Protein AF-A0A965PEK5-F1 (afdb_monomer_lite)

Structure (mmCIF, N/CA/C/O backbone):
data_AF-A0A965PEK5-F1
#
_entry.id   AF-A0A965PEK5-F1
#
loop_
_atom_site.group_PDB
_atom_site.id
_atom_site.type_symbol
_atom_site.label_atom_id
_atom_site.label_alt_id
_atom_site.label_comp_id
_atom_site.label_asym_id
_atom_site.label_entity_id
_atom_site.label_seq_id
_atom_site.pdbx_PDB_ins_code
_atom_site.Cartn_x
_atom_site.Cartn_y
_atom_site.Cartn_z
_atom_site.occupancy
_atom_site.B_iso_or_equiv
_atom_site.auth_seq_id
_atom_site.auth_comp_id
_atom_site.auth_asym_id
_atom_site.auth_atom_id
_atom_site.pdbx_PDB_model_num
ATOM 1 N N . MET A 1 1 ? 25.803 -2.518 16.175 1.00 40.28 1 MET A N 1
ATOM 2 C CA . MET A 1 1 ? 24.631 -1.625 16.162 1.00 40.28 1 MET A CA 1
ATOM 3 C C . MET A 1 1 ? 24.823 -0.682 14.991 1.00 40.28 1 MET A C 1
ATOM 5 O O . MET A 1 1 ? 25.636 0.219 15.104 1.00 40.28 1 MET A O 1
ATOM 9 N N . ALA A 1 2 ? 24.240 -0.994 13.832 1.00 44.31 2 ALA A N 1
ATOM 10 C CA . ALA A 1 2 ? 24.321 -0.109 12.673 1.00 44.31 2 ALA A CA 1
ATOM 11 C C . ALA A 1 2 ? 23.378 1.074 12.916 1.00 44.31 2 ALA A C 1
ATOM 13 O O . ALA A 1 2 ? 22.222 0.868 13.287 1.00 44.31 2 ALA A O 1
ATOM 14 N N . GLU A 1 3 ? 23.924 2.276 12.780 1.00 48.97 3 GLU A N 1
ATOM 15 C CA . GLU A 1 3 ? 23.246 3.562 12.908 1.00 48.97 3 GLU A CA 1
ATOM 16 C C . GLU A 1 3 ? 21.905 3.555 12.157 1.00 48.97 3 GLU A C 1
ATOM 18 O O . GLU A 1 3 ? 21.849 3.323 10.952 1.00 48.97 3 GLU A O 1
ATOM 23 N N . ILE A 1 4 ? 20.808 3.811 12.875 1.00 55.12 4 ILE A N 1
ATOM 24 C CA . ILE A 1 4 ? 19.428 3.825 12.349 1.00 55.12 4 ILE A CA 1
ATOM 25 C C . ILE A 1 4 ? 19.164 5.017 11.400 1.00 55.12 4 ILE A C 1
ATOM 27 O O . ILE A 1 4 ? 18.095 5.117 10.801 1.00 55.12 4 ILE A O 1
ATOM 31 N N . TYR A 1 5 ? 20.160 5.886 11.213 1.00 49.81 5 TYR A N 1
ATOM 32 C CA . TYR A 1 5 ? 20.136 7.040 10.321 1.00 49.81 5 TYR A CA 1
ATOM 33 C C . TYR A 1 5 ? 21.363 7.052 9.394 1.00 49.81 5 TYR A C 1
ATOM 35 O O . TYR A 1 5 ? 22.227 7.923 9.485 1.00 49.81 5 TYR A O 1
ATOM 43 N N . ASP A 1 6 ? 21.445 6.081 8.485 1.00 55.75 6 ASP A N 1
ATOM 44 C CA . ASP A 1 6 ? 22.392 6.124 7.364 1.00 55.75 6 ASP A CA 1
ATOM 45 C C . ASP A 1 6 ? 21.856 7.094 6.294 1.00 55.75 6 ASP A C 1
ATOM 47 O O . ASP A 1 6 ? 21.110 6.724 5.383 1.00 55.75 6 ASP A O 1
ATOM 51 N N . TYR A 1 7 ? 22.143 8.387 6.463 1.00 63.75 7 TYR A N 1
ATOM 52 C CA . TYR A 1 7 ? 21.826 9.398 5.456 1.00 63.75 7 TYR A CA 1
ATOM 53 C C . TYR A 1 7 ? 22.660 9.152 4.196 1.00 63.75 7 TYR A C 1
ATOM 55 O O . TYR A 1 7 ? 23.828 8.770 4.267 1.00 63.75 7 TYR A O 1
ATOM 63 N N . ALA A 1 8 ? 22.084 9.412 3.020 1.00 68.56 8 ALA A N 1
ATOM 64 C CA . ALA A 1 8 ? 22.844 9.344 1.779 1.00 68.56 8 ALA A CA 1
ATOM 65 C C . ALA A 1 8 ? 24.059 10.284 1.867 1.00 68.56 8 ALA A C 1
ATOM 67 O O . ALA A 1 8 ? 23.907 11.497 2.016 1.00 68.56 8 ALA A O 1
ATOM 68 N N . ILE A 1 9 ? 25.264 9.714 1.780 1.00 77.44 9 ILE A N 1
ATOM 69 C CA . ILE A 1 9 ? 26.514 10.480 1.753 1.00 77.44 9 ILE A CA 1
ATOM 70 C C . ILE A 1 9 ? 26.415 11.480 0.588 1.00 77.44 9 ILE A C 1
ATOM 72 O O . ILE A 1 9 ? 26.059 11.061 -0.518 1.00 77.44 9 ILE A O 1
ATOM 76 N N . PRO A 1 10 ? 26.696 12.781 0.779 1.00 79.06 10 PRO A N 1
ATOM 77 C CA . PRO A 1 10 ? 26.682 13.744 -0.316 1.00 79.06 10 PRO A CA 1
ATOM 78 C C . PRO A 1 10 ? 27.501 13.231 -1.503 1.00 79.06 10 PRO A C 1
ATOM 80 O O . PRO A 1 10 ? 28.612 12.732 -1.335 1.00 79.06 10 PRO A O 1
ATOM 83 N N . GLY A 1 11 ? 26.934 13.301 -2.708 1.00 81.12 11 GLY A N 1
ATOM 84 C CA . GLY A 1 11 ? 27.571 12.726 -3.893 1.00 81.12 11 GLY A CA 1
ATOM 85 C C . GLY A 1 11 ? 27.486 11.199 -3.987 1.00 81.12 11 GLY A C 1
ATOM 86 O O . GLY A 1 11 ? 28.245 10.611 -4.751 1.00 81.12 11 GLY A O 1
ATOM 87 N N . GLN A 1 12 ? 26.558 10.539 -3.278 1.00 82.50 12 GLN A N 1
ATOM 88 C CA . GLN A 1 12 ? 26.396 9.080 -3.354 1.00 82.50 12 GLN A CA 1
ATOM 89 C C . GLN A 1 12 ? 26.170 8.568 -4.783 1.00 82.50 12 GLN A C 1
ATOM 91 O O . GLN A 1 12 ? 26.639 7.490 -5.135 1.00 82.50 12 GLN A O 1
ATOM 96 N N . SER A 1 13 ? 25.501 9.372 -5.615 1.00 79.69 13 SER A N 1
ATOM 97 C CA . SER A 1 13 ? 25.288 9.080 -7.037 1.00 79.69 13 SER A CA 1
ATOM 98 C C . SER A 1 13 ? 26.593 8.984 -7.841 1.00 79.69 13 SER A C 1
ATOM 100 O O . SER A 1 13 ? 26.574 8.432 -8.936 1.00 79.69 13 SER A O 1
ATOM 102 N N . LEU A 1 14 ? 27.703 9.537 -7.337 1.00 82.56 14 LEU A N 1
ATOM 103 C CA . LEU A 1 14 ? 29.018 9.522 -7.985 1.00 82.56 14 LEU A CA 1
ATOM 104 C C . LEU A 1 14 ? 29.9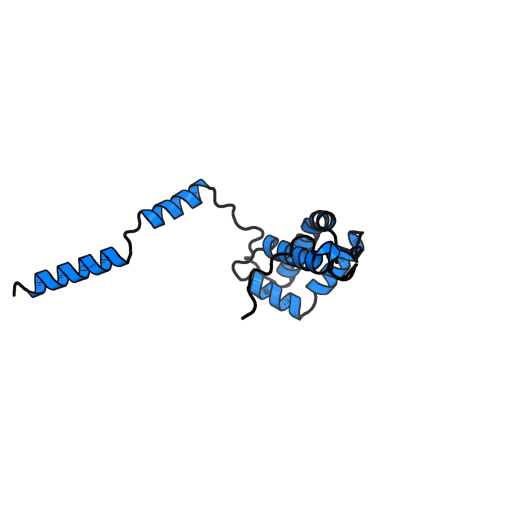53 8.444 -7.421 1.00 82.56 14 LEU A C 1
ATOM 106 O O . LEU A 1 14 ? 30.981 8.156 -8.028 1.00 82.56 14 LEU A O 1
ATOM 110 N N . THR A 1 15 ? 29.634 7.871 -6.259 1.00 81.81 15 THR A N 1
ATOM 111 C CA . THR A 1 15 ? 30.500 6.907 -5.560 1.00 81.81 15 THR A CA 1
ATOM 112 C C . THR A 1 15 ? 29.944 5.488 -5.561 1.00 81.81 15 THR A C 1
ATOM 114 O O . THR A 1 15 ? 30.712 4.531 -5.455 1.00 81.81 15 THR A O 1
ATOM 117 N N . LYS A 1 16 ? 28.624 5.325 -5.699 1.00 79.75 16 LYS A N 1
ATOM 118 C CA . LYS A 1 16 ? 27.996 4.013 -5.864 1.00 79.75 16 LYS A CA 1
ATOM 119 C C . LYS A 1 16 ? 28.057 3.535 -7.308 1.00 79.75 16 LYS A C 1
ATOM 121 O O . LYS A 1 16 ? 28.100 4.320 -8.250 1.00 79.75 16 LYS A O 1
ATOM 126 N N . THR A 1 17 ? 28.020 2.213 -7.476 1.00 83.62 17 THR A N 1
ATOM 127 C CA . THR A 1 17 ? 27.886 1.597 -8.797 1.00 83.62 17 THR A CA 1
ATOM 128 C C . THR A 1 17 ? 26.609 2.111 -9.475 1.00 83.62 17 THR A C 1
ATOM 130 O O . THR A 1 17 ? 25.545 2.053 -8.845 1.00 83.62 17 THR A O 1
ATOM 133 N N . PRO A 1 18 ? 26.683 2.582 -10.734 1.00 78.31 18 PRO A N 1
ATOM 134 C CA . PRO A 1 18 ? 25.508 3.025 -11.473 1.00 78.31 18 PRO A CA 1
ATOM 135 C C . PRO A 1 18 ? 24.429 1.939 -11.537 1.00 78.31 18 PRO A C 1
ATOM 137 O O . PRO A 1 18 ? 24.718 0.780 -11.839 1.00 78.31 18 PRO A O 1
ATOM 140 N N . GLY A 1 19 ? 23.181 2.308 -11.255 1.00 77.75 19 GLY A N 1
ATOM 141 C CA . GLY A 1 19 ? 22.037 1.399 -11.256 1.00 77.75 19 GLY A CA 1
ATOM 142 C C . GLY A 1 19 ? 21.945 0.514 -10.012 1.00 77.75 19 GLY A C 1
ATOM 143 O O . GLY A 1 19 ? 21.299 -0.539 -10.070 1.00 77.75 19 GLY A O 1
ATOM 144 N N . SER A 1 20 ? 22.607 0.878 -8.911 1.00 81.38 20 SER A N 1
ATOM 145 C CA . SER A 1 20 ? 22.581 0.107 -7.659 1.00 81.38 20 SER A CA 1
ATOM 146 C C . SER A 1 20 ? 21.336 0.389 -6.824 1.00 81.38 20 SER A C 1
ATOM 148 O O . SER A 1 20 ? 20.836 -0.516 -6.152 1.00 81.38 20 SER A O 1
ATOM 150 N N . ALA A 1 21 ? 20.805 1.610 -6.883 1.00 82.31 21 ALA A N 1
ATOM 151 C CA . ALA A 1 21 ? 19.587 1.952 -6.172 1.00 82.31 21 ALA A CA 1
ATOM 152 C C . ALA A 1 21 ? 18.337 1.555 -6.980 1.00 82.31 21 ALA A C 1
ATOM 154 O O . ALA A 1 21 ? 18.334 1.670 -8.208 1.00 82.31 21 ALA A O 1
ATOM 155 N N . PRO A 1 22 ? 17.240 1.128 -6.322 1.00 80.69 22 PRO A N 1
ATOM 156 C CA . PRO A 1 22 ? 16.001 0.784 -7.016 1.00 80.69 22 PRO A CA 1
ATOM 157 C C . PRO A 1 22 ? 15.482 1.922 -7.903 1.00 80.69 22 PRO A C 1
ATOM 159 O O . PRO A 1 22 ? 15.105 1.670 -9.039 1.00 80.69 22 PRO A O 1
ATOM 162 N N . PHE A 1 23 ? 15.546 3.167 -7.423 1.00 79.44 23 PHE A N 1
ATOM 163 C CA . PHE A 1 23 ? 15.074 4.365 -8.128 1.00 79.44 23 PHE A CA 1
ATOM 164 C C . PHE A 1 23 ? 15.967 4.821 -9.297 1.00 79.44 23 PHE A C 1
ATOM 166 O O . PHE A 1 23 ? 15.587 5.728 -10.028 1.00 79.44 23 PHE A O 1
ATOM 173 N N . GLU A 1 24 ? 17.145 4.220 -9.493 1.00 84.12 24 GLU A N 1
ATOM 174 C CA . GLU A 1 24 ? 18.005 4.497 -10.657 1.00 84.12 24 GLU A CA 1
ATOM 175 C C . GLU A 1 24 ? 17.592 3.681 -11.892 1.00 84.12 24 GLU A C 1
ATOM 177 O O . GLU A 1 24 ? 18.109 3.896 -12.988 1.00 84.12 24 GLU A O 1
ATOM 182 N N . ARG A 1 25 ? 16.677 2.718 -11.727 1.00 87.44 25 ARG A N 1
ATOM 183 C CA . ARG A 1 25 ? 16.180 1.848 -12.799 1.00 87.44 25 ARG A CA 1
ATOM 184 C C . ARG A 1 25 ? 14.768 2.263 -13.210 1.00 87.44 25 ARG A C 1
ATOM 186 O O . ARG A 1 25 ? 14.023 2.775 -12.375 1.00 87.44 25 ARG A O 1
ATOM 193 N N . PRO A 1 26 ? 14.348 1.989 -14.457 1.00 89.12 26 PRO A N 1
ATOM 194 C CA . PRO A 1 26 ? 12.956 2.187 -14.838 1.00 89.12 26 PRO A CA 1
ATOM 195 C C . PRO A 1 26 ? 12.028 1.320 -13.964 1.00 89.12 26 PRO A C 1
ATOM 197 O O . PRO A 1 26 ? 12.394 0.180 -13.647 1.00 89.12 26 PRO A O 1
ATOM 200 N N . PRO A 1 27 ? 10.847 1.831 -13.571 1.00 91.88 27 PRO A N 1
ATOM 201 C CA . PRO A 1 27 ? 9.863 1.059 -12.824 1.00 91.88 27 PRO A CA 1
ATOM 202 C C . PRO A 1 27 ? 9.417 -0.193 -13.580 1.00 91.88 27 PRO A C 1
ATOM 204 O O . PRO A 1 27 ? 9.364 -0.208 -14.809 1.00 91.88 27 PRO A O 1
ATOM 207 N N . GLN A 1 28 ? 9.045 -1.237 -12.840 1.00 92.44 28 GLN A N 1
ATOM 208 C CA . GLN A 1 28 ? 8.556 -2.481 -13.442 1.00 92.44 28 GLN A CA 1
ATOM 209 C C . GLN A 1 28 ? 7.223 -2.304 -14.192 1.00 92.44 28 GLN A C 1
ATOM 211 O O . GLN A 1 28 ? 7.004 -2.956 -15.211 1.00 92.44 28 GLN A O 1
ATOM 216 N N . PHE A 1 29 ? 6.337 -1.451 -13.682 1.00 94.44 29 PHE A N 1
ATOM 217 C CA . PHE A 1 29 ? 5.033 -1.153 -14.257 1.00 94.44 29 PHE A CA 1
ATOM 218 C C . PHE A 1 29 ? 4.923 0.342 -14.549 1.00 94.44 29 PHE A C 1
ATOM 220 O O . PHE A 1 29 ? 5.142 1.178 -13.670 1.00 94.44 29 PHE A O 1
ATOM 227 N N . THR A 1 30 ? 4.551 0.664 -15.785 1.00 93.06 30 THR A N 1
ATOM 228 C CA . THR A 1 30 ? 4.241 2.029 -16.239 1.00 93.06 30 THR A CA 1
ATOM 229 C C . THR A 1 30 ? 2.743 2.244 -16.438 1.00 93.06 30 THR A C 1
ATOM 231 O O . THR A 1 30 ? 2.280 3.377 -16.416 1.00 93.06 30 THR A O 1
ATOM 234 N N . GLU A 1 31 ? 1.987 1.153 -16.582 1.00 94.31 31 GLU A N 1
ATOM 235 C CA . GLU A 1 31 ? 0.551 1.153 -16.846 1.00 94.31 31 GLU A CA 1
ATOM 236 C C . GLU A 1 31 ? -0.249 0.712 -15.618 1.00 94.31 31 GLU A C 1
ATOM 238 O O . GLU A 1 31 ? 0.175 -0.153 -14.845 1.00 94.31 31 GLU A O 1
ATOM 243 N N . MET A 1 32 ? -1.453 1.267 -15.472 1.00 93.44 32 MET A N 1
ATOM 244 C CA . MET A 1 32 ? -2.316 1.017 -14.316 1.00 93.44 32 MET A CA 1
ATOM 245 C C . MET A 1 32 ? -2.831 -0.429 -14.259 1.00 93.44 32 MET A C 1
ATOM 247 O O . MET A 1 32 ? -2.776 -1.046 -13.201 1.00 93.44 32 MET A O 1
ATOM 251 N N . GLY A 1 33 ? -3.307 -0.981 -15.381 1.00 95.62 33 GLY A N 1
ATOM 252 C CA . GLY A 1 33 ? -3.908 -2.323 -15.432 1.00 95.62 33 GLY A CA 1
ATOM 253 C C . GLY A 1 33 ? -2.985 -3.424 -14.889 1.00 95.62 33 GLY A C 1
ATOM 254 O O . GLY A 1 33 ? -3.313 -4.027 -13.869 1.00 95.62 33 GLY A O 1
ATOM 255 N N . PRO A 1 34 ? -1.785 -3.617 -15.472 1.00 95.69 34 PRO A N 1
ATOM 256 C CA . PRO A 1 34 ? -0.839 -4.633 -15.006 1.00 95.69 34 PRO A CA 1
ATOM 257 C C . PRO A 1 34 ? -0.413 -4.457 -13.542 1.00 95.69 34 PRO A C 1
ATOM 259 O O . PRO A 1 34 ? -0.206 -5.439 -12.829 1.00 95.69 34 PRO A O 1
ATOM 262 N N . ALA A 1 35 ? -0.290 -3.210 -13.074 1.00 95.69 35 ALA A N 1
ATOM 263 C CA . ALA A 1 35 ? 0.040 -2.926 -11.682 1.00 95.69 35 ALA A CA 1
ATOM 264 C C . ALA A 1 35 ? -1.102 -3.325 -10.731 1.00 95.69 35 ALA A C 1
ATOM 266 O O . ALA A 1 35 ? -0.848 -3.913 -9.679 1.00 95.69 35 ALA A O 1
ATOM 267 N N . LEU A 1 36 ? -2.356 -3.046 -11.102 1.00 96.38 36 LEU A N 1
ATOM 268 C CA . LEU A 1 36 ? -3.532 -3.437 -10.321 1.00 96.38 36 LEU A CA 1
ATOM 269 C C . LEU A 1 36 ? -3.688 -4.950 -10.236 1.00 96.38 36 LEU A C 1
ATOM 271 O O . LEU A 1 36 ? -3.964 -5.457 -9.149 1.00 96.38 36 LEU A O 1
ATOM 275 N N . ASP A 1 37 ? -3.481 -5.658 -11.344 1.00 96.06 37 ASP A N 1
ATOM 276 C CA . ASP A 1 37 ? -3.551 -7.120 -11.382 1.00 96.06 37 ASP A CA 1
ATOM 277 C C . ASP A 1 37 ? -2.487 -7.729 -10.461 1.00 96.06 37 ASP A C 1
ATOM 279 O O . ASP A 1 37 ? -2.789 -8.547 -9.591 1.00 96.06 37 ASP A O 1
ATOM 283 N N . PHE A 1 38 ? -1.250 -7.234 -10.551 1.00 95.81 38 PHE A N 1
ATOM 284 C CA . PHE A 1 38 ? -0.144 -7.652 -9.690 1.00 95.81 38 PHE A CA 1
ATOM 285 C C . PHE A 1 38 ? -0.419 -7.436 -8.192 1.00 95.81 38 PHE A C 1
ATOM 287 O O . PHE A 1 38 ? -0.004 -8.251 -7.354 1.00 95.81 38 PHE A O 1
ATOM 294 N N . ILE A 1 39 ? -1.065 -6.320 -7.839 1.00 95.50 39 ILE A N 1
ATOM 295 C CA . ILE A 1 39 ? -1.459 -6.018 -6.459 1.00 95.50 39 ILE A CA 1
ATOM 296 C C . ILE A 1 39 ? -2.578 -6.965 -6.030 1.00 95.50 39 ILE A C 1
ATOM 298 O O . ILE A 1 39 ? -2.471 -7.597 -4.976 1.00 95.50 39 ILE A O 1
ATOM 302 N N . PHE A 1 40 ? -3.613 -7.120 -6.852 1.00 95.06 40 PHE A N 1
ATOM 303 C CA . PHE A 1 40 ? -4.766 -7.953 -6.537 1.00 95.06 40 PHE A CA 1
ATOM 304 C C . PHE A 1 40 ? -4.374 -9.415 -6.311 1.00 95.06 40 PHE A C 1
ATOM 306 O O . PHE A 1 40 ? -4.737 -9.994 -5.287 1.00 95.06 40 PHE A O 1
ATOM 313 N N . GLU A 1 41 ? -3.538 -9.978 -7.186 1.00 95.88 41 GLU A N 1
ATOM 314 C CA . GLU A 1 41 ? -2.982 -11.328 -7.043 1.00 95.88 41 GLU A CA 1
ATOM 315 C C . GLU A 1 41 ? -2.239 -11.538 -5.719 1.00 95.88 41 GLU A C 1
ATOM 317 O O . GLU A 1 41 ? -2.193 -12.653 -5.198 1.00 95.88 41 GLU A O 1
ATOM 322 N N . ARG A 1 42 ? -1.627 -10.487 -5.159 1.00 93.88 42 ARG A N 1
ATOM 323 C CA . ARG A 1 42 ? -0.977 -10.538 -3.842 1.00 93.88 42 ARG A CA 1
ATOM 324 C C . ARG A 1 42 ? -1.968 -10.404 -2.702 1.00 93.88 42 ARG A C 1
ATOM 326 O O . ARG A 1 42 ? -1.785 -11.085 -1.695 1.00 93.88 42 ARG A O 1
ATOM 333 N N . LEU A 1 43 ? -2.983 -9.557 -2.843 1.00 93.88 43 LEU A N 1
ATOM 334 C CA . LEU A 1 43 ? -4.003 -9.340 -1.816 1.00 93.88 43 LEU A CA 1
ATOM 335 C C . LEU A 1 43 ? -4.834 -10.602 -1.557 1.00 93.88 43 LEU A C 1
ATOM 337 O O . LEU A 1 43 ? -5.149 -10.888 -0.407 1.00 93.88 43 LEU A O 1
ATOM 341 N N . ILE A 1 44 ? -5.129 -11.388 -2.596 1.00 94.50 44 ILE A N 1
ATOM 342 C CA . ILE A 1 44 ? -5.946 -12.608 -2.482 1.00 94.50 44 ILE A CA 1
ATOM 343 C C . ILE A 1 44 ? -5.168 -13.852 -2.030 1.00 94.50 44 ILE A C 1
ATOM 345 O O . ILE A 1 44 ? -5.753 -14.928 -1.900 1.00 94.50 44 ILE A O 1
ATOM 349 N N . ARG A 1 45 ? -3.854 -13.745 -1.790 1.00 95.56 45 ARG A N 1
ATOM 350 C CA . ARG A 1 45 ? -3.071 -14.870 -1.256 1.00 95.56 45 ARG A CA 1
ATOM 351 C C . ARG A 1 45 ? -3.559 -15.219 0.151 1.00 95.56 45 ARG A C 1
ATOM 353 O O . ARG A 1 45 ? -3.830 -14.300 0.921 1.00 95.56 45 ARG A O 1
ATOM 360 N N . PRO A 1 46 ? -3.591 -16.507 0.537 1.00 93.56 46 PRO A N 1
ATOM 361 C CA . PRO A 1 46 ? -4.114 -16.928 1.840 1.00 93.56 46 PRO A CA 1
ATOM 362 C C . PRO A 1 46 ? -3.417 -16.224 3.014 1.00 93.56 46 PRO A C 1
ATOM 364 O O . PRO A 1 46 ? -4.074 -15.778 3.950 1.00 93.56 46 PRO A O 1
ATOM 367 N N . GLU A 1 47 ? -2.097 -16.031 2.928 1.00 94.19 47 GLU A N 1
ATOM 368 C CA . GLU A 1 47 ? -1.329 -15.291 3.937 1.00 94.19 47 GLU A CA 1
ATOM 369 C C . GLU A 1 47 ? -1.726 -13.813 4.032 1.00 94.19 47 GLU A C 1
ATOM 371 O O . GLU A 1 47 ? -1.761 -13.244 5.122 1.00 94.19 47 GLU A O 1
ATOM 376 N N . SER A 1 48 ? -1.998 -13.177 2.893 1.00 92.62 48 SER A N 1
ATOM 377 C CA . SER A 1 48 ? -2.404 -11.773 2.830 1.00 92.62 48 SER A CA 1
ATOM 378 C C . SER A 1 48 ? -3.816 -11.590 3.369 1.00 92.62 48 SER A C 1
ATOM 380 O O . SER A 1 48 ? -4.042 -10.670 4.147 1.00 92.62 48 SER A O 1
ATOM 382 N N . LEU A 1 49 ? -4.740 -12.490 3.023 1.00 93.75 49 LEU A N 1
ATOM 383 C CA . LEU A 1 49 ? -6.117 -12.474 3.516 1.00 93.75 49 LEU A CA 1
ATOM 384 C C . LEU A 1 49 ? -6.167 -12.545 5.046 1.00 93.75 49 LEU A C 1
ATOM 386 O O . LEU A 1 49 ? -6.807 -11.702 5.670 1.00 93.75 49 LEU A O 1
ATOM 390 N N . ALA A 1 50 ? -5.426 -13.481 5.649 1.00 92.19 50 ALA A N 1
ATOM 391 C CA . ALA A 1 50 ? -5.343 -13.608 7.104 1.00 92.19 50 ALA A CA 1
ATOM 392 C C . ALA A 1 50 ? -4.772 -12.339 7.767 1.00 92.19 50 ALA A C 1
ATOM 394 O O . ALA A 1 50 ? -5.279 -11.880 8.790 1.00 92.19 50 ALA A O 1
ATOM 395 N N . LYS A 1 51 ? -3.741 -11.725 7.168 1.00 91.56 51 LYS A N 1
ATOM 396 C CA . LYS A 1 51 ? -3.162 -10.465 7.667 1.00 91.56 51 LYS A CA 1
ATOM 397 C C . LYS A 1 51 ? -4.155 -9.309 7.570 1.00 91.56 51 LYS A C 1
ATOM 399 O O . LYS A 1 51 ? -4.303 -8.563 8.532 1.00 91.56 51 LYS A O 1
ATOM 404 N N . ILE A 1 52 ? -4.836 -9.164 6.434 1.00 91.50 52 ILE A N 1
ATOM 405 C CA . ILE A 1 52 ? -5.836 -8.113 6.210 1.00 91.50 52 ILE A CA 1
ATOM 406 C C . ILE A 1 52 ? -6.980 -8.251 7.218 1.00 91.50 52 ILE A C 1
ATOM 408 O O . ILE A 1 52 ? -7.381 -7.252 7.807 1.00 91.50 52 ILE A O 1
ATOM 412 N N . GLU A 1 53 ? -7.455 -9.473 7.476 1.00 90.38 53 GLU A N 1
ATOM 413 C CA . GLU A 1 53 ? -8.499 -9.732 8.471 1.00 90.38 53 GLU A CA 1
ATOM 414 C C . GLU A 1 53 ? -8.095 -9.246 9.870 1.00 90.38 53 GLU A C 1
ATOM 416 O O . GLU A 1 53 ? -8.848 -8.522 10.521 1.00 90.38 53 GLU A O 1
ATOM 421 N N . VAL A 1 54 ? -6.897 -9.619 10.331 1.00 90.88 54 VAL A N 1
ATOM 422 C CA . VAL A 1 54 ? -6.401 -9.240 11.662 1.00 90.88 54 VAL A CA 1
ATOM 423 C C . VAL A 1 54 ? -6.180 -7.730 11.761 1.00 90.88 54 VAL A C 1
ATOM 425 O O . VAL A 1 54 ? -6.561 -7.120 12.758 1.00 90.88 54 VAL A O 1
ATOM 428 N N . LEU A 1 55 ? -5.598 -7.113 10.730 1.00 90.88 55 LEU A N 1
ATOM 429 C CA . LEU A 1 55 ? -5.299 -5.680 10.730 1.00 90.88 55 LEU A CA 1
ATOM 430 C C . LEU A 1 55 ? -6.572 -4.828 10.710 1.00 90.88 55 LEU A C 1
ATOM 432 O O . LEU A 1 55 ? -6.647 -3.854 11.457 1.00 90.88 55 LEU A O 1
ATOM 436 N N . LEU A 1 56 ? -7.580 -5.217 9.922 1.00 89.38 56 LEU A N 1
ATOM 437 C CA . LEU A 1 56 ? -8.854 -4.495 9.827 1.00 89.38 56 LEU A CA 1
ATOM 438 C C . LEU A 1 56 ? -9.770 -4.687 11.041 1.00 89.38 56 LEU A C 1
ATOM 440 O O . LEU A 1 56 ? -10.639 -3.851 11.269 1.00 89.38 56 LEU A O 1
ATOM 444 N N . LYS A 1 57 ? -9.586 -5.757 11.826 1.00 86.19 57 LYS A N 1
ATOM 445 C CA . LYS A 1 57 ? -10.198 -5.883 13.163 1.00 86.19 57 LYS A CA 1
ATOM 446 C C . LYS A 1 57 ? -9.529 -4.970 14.198 1.00 86.19 57 LYS A C 1
ATOM 448 O O . LYS A 1 57 ? -10.106 -4.717 15.252 1.00 86.19 57 LYS A O 1
ATOM 453 N N . GLY A 1 58 ? -8.302 -4.531 13.928 1.00 86.88 58 GLY A N 1
ATOM 454 C CA . GLY A 1 58 ? -7.546 -3.613 14.769 1.00 86.88 58 GLY A CA 1
ATOM 455 C C . GLY A 1 58 ? -7.837 -2.136 14.467 1.00 86.88 58 GLY A C 1
ATOM 456 O O . GLY A 1 58 ? -8.819 -1.797 13.812 1.00 86.88 58 GLY A O 1
ATOM 457 N N . PRO A 1 59 ? -6.962 -1.221 14.922 1.00 84.56 59 PRO A N 1
ATOM 458 C CA . PRO A 1 59 ? -7.117 0.217 14.694 1.00 84.56 59 PRO A CA 1
ATOM 459 C C . PRO A 1 59 ? -6.682 0.669 13.289 1.00 84.56 59 PRO A C 1
ATOM 461 O O . PRO A 1 59 ? -6.692 1.869 13.013 1.00 84.56 59 PRO A O 1
ATOM 464 N N . VAL A 1 60 ? -6.250 -0.255 12.423 1.00 89.94 60 VAL A N 1
ATOM 465 C CA . VAL A 1 60 ? -5.704 0.070 11.102 1.00 89.94 60 VAL A CA 1
ATOM 466 C C . VAL A 1 60 ? -6.840 0.257 10.107 1.00 89.94 60 VAL A C 1
ATOM 468 O O . VAL A 1 60 ? -7.719 -0.590 9.968 1.00 89.94 60 VAL A O 1
ATOM 471 N N . THR A 1 61 ? -6.803 1.370 9.385 1.00 93.44 61 THR A N 1
ATOM 472 C CA . THR A 1 61 ? -7.833 1.712 8.402 1.00 93.44 61 THR A CA 1
ATOM 473 C C . THR A 1 61 ? -7.511 1.187 7.001 1.00 93.44 61 THR A C 1
ATOM 475 O O . THR A 1 61 ? -6.351 0.939 6.657 1.00 93.44 61 THR A O 1
ATOM 478 N N . VAL A 1 62 ? -8.533 1.056 6.147 1.00 93.56 62 VAL A N 1
ATOM 479 C CA . VAL A 1 62 ? -8.370 0.636 4.736 1.00 93.56 62 VAL A CA 1
ATOM 480 C C . VAL A 1 62 ? -7.412 1.567 3.991 1.00 93.56 62 VAL A C 1
ATOM 482 O O . VAL A 1 62 ? -6.535 1.114 3.250 1.00 93.56 62 VAL A O 1
ATOM 485 N N . VAL A 1 63 ? -7.534 2.874 4.224 1.00 94.19 63 VAL A N 1
ATOM 486 C CA . VAL A 1 63 ? -6.651 3.891 3.644 1.00 94.19 63 VAL A CA 1
ATOM 487 C C . VAL A 1 63 ? -5.196 3.685 4.068 1.00 94.19 63 VAL A C 1
ATOM 489 O O . VAL A 1 63 ? -4.299 3.808 3.237 1.00 94.19 63 VAL A O 1
ATOM 492 N N . GLU A 1 64 ? -4.935 3.356 5.332 1.00 94.31 64 GLU A N 1
ATOM 493 C CA . GLU A 1 64 ? -3.569 3.119 5.813 1.00 94.31 64 GLU A CA 1
ATOM 494 C C . GLU A 1 64 ? -2.958 1.865 5.199 1.00 94.31 64 GLU A C 1
ATOM 496 O O . GLU A 1 64 ? -1.835 1.931 4.704 1.00 94.31 64 GLU A O 1
ATOM 501 N N . LEU A 1 65 ? -3.712 0.763 5.129 1.00 94.31 65 LEU A N 1
ATOM 502 C CA . LEU A 1 65 ? -3.259 -0.448 4.438 1.00 94.31 65 LEU A CA 1
ATOM 503 C C . LEU A 1 65 ? -2.935 -0.169 2.971 1.00 94.31 65 LEU A C 1
ATOM 505 O O . LEU A 1 65 ? -1.890 -0.589 2.475 1.00 94.31 65 LEU A O 1
ATOM 509 N N . THR A 1 66 ? -3.798 0.589 2.294 1.00 95.94 66 THR A N 1
ATOM 510 C CA . THR A 1 66 ? -3.595 0.990 0.897 1.00 95.94 66 THR A CA 1
ATOM 511 C C . THR A 1 66 ? -2.291 1.770 0.738 1.00 95.94 66 THR A C 1
ATOM 513 O O . THR A 1 66 ? -1.465 1.431 -0.110 1.00 95.94 66 THR A O 1
ATOM 516 N N . LYS A 1 67 ? -2.057 2.776 1.594 1.00 95.06 67 LYS A N 1
ATOM 517 C CA . LYS A 1 67 ? -0.812 3.560 1.595 1.00 95.06 67 LYS A CA 1
ATOM 518 C C . LYS A 1 67 ? 0.407 2.676 1.832 1.00 95.06 67 LYS A C 1
ATOM 520 O O . LYS A 1 67 ? 1.394 2.823 1.120 1.00 95.06 67 LYS A O 1
ATOM 525 N N . SER A 1 68 ? 0.342 1.743 2.781 1.00 94.75 68 SER A N 1
ATOM 526 C CA . SER A 1 68 ? 1.447 0.822 3.065 1.00 94.75 68 SER A CA 1
ATOM 527 C C . SER A 1 68 ? 1.779 -0.071 1.869 1.00 94.75 68 SER A C 1
ATOM 529 O O . SER A 1 68 ? 2.950 -0.211 1.522 1.00 94.75 68 SER A O 1
ATOM 531 N N . VAL A 1 69 ? 0.771 -0.640 1.200 1.00 94.94 69 VAL A N 1
ATOM 532 C CA . VAL A 1 69 ? 0.969 -1.470 -0.001 1.00 94.94 69 VAL A CA 1
ATOM 533 C C . VAL A 1 69 ? 1.610 -0.657 -1.127 1.00 94.94 69 VAL A C 1
ATOM 535 O O . VAL A 1 69 ? 2.589 -1.100 -1.732 1.00 94.94 69 VAL A O 1
ATOM 538 N N . LEU A 1 70 ? 1.101 0.550 -1.380 1.00 95.44 70 LEU A N 1
ATOM 539 C CA . LEU A 1 70 ? 1.612 1.427 -2.434 1.00 95.44 70 LEU A CA 1
ATOM 540 C C . LEU A 1 70 ? 3.034 1.908 -2.156 1.00 95.44 70 LEU A C 1
ATOM 542 O O . LEU A 1 70 ? 3.872 1.913 -3.059 1.00 95.44 70 LEU A O 1
ATOM 546 N N . TRP A 1 71 ? 3.320 2.240 -0.899 1.00 94.81 71 TRP A N 1
ATOM 547 C CA . TRP A 1 71 ? 4.647 2.638 -0.450 1.00 94.81 71 TRP A CA 1
ATOM 548 C C . TRP A 1 71 ? 5.678 1.529 -0.653 1.00 94.81 71 TRP A C 1
ATOM 550 O O . TRP A 1 71 ? 6.753 1.776 -1.198 1.00 94.81 71 TRP A O 1
ATOM 560 N N . LEU A 1 72 ? 5.341 0.289 -0.289 1.00 94.06 72 LEU A N 1
ATOM 561 C CA . LEU A 1 72 ? 6.233 -0.855 -0.484 1.00 94.06 72 LEU A CA 1
ATOM 562 C C . LEU A 1 72 ? 6.584 -1.074 -1.960 1.00 94.06 72 LEU A C 1
ATOM 564 O O . LEU A 1 72 ? 7.722 -1.423 -2.271 1.00 94.06 72 LEU A O 1
ATOM 568 N N . GLY A 1 73 ? 5.646 -0.845 -2.881 1.00 93.25 73 GLY A N 1
ATOM 569 C CA . GLY A 1 73 ? 5.948 -0.959 -4.306 1.00 93.25 73 GLY A CA 1
ATOM 570 C C . GLY A 1 73 ? 6.829 0.167 -4.839 1.00 93.25 73 GLY A C 1
ATOM 571 O O . GLY A 1 73 ? 7.684 -0.115 -5.673 1.00 93.25 73 GLY A O 1
ATOM 572 N N . ILE A 1 74 ? 6.715 1.393 -4.318 1.00 92.94 74 ILE A N 1
ATOM 573 C CA . ILE A 1 74 ? 7.646 2.488 -4.653 1.00 92.94 74 ILE A CA 1
ATOM 574 C C . ILE A 1 74 ? 9.065 2.120 -4.200 1.00 92.94 74 ILE A C 1
ATOM 576 O O . ILE A 1 74 ? 10.007 2.199 -4.984 1.00 92.94 74 ILE A O 1
ATOM 580 N N . GLN A 1 75 ? 9.213 1.628 -2.965 1.00 91.31 75 GLN A N 1
ATOM 581 C CA . GLN A 1 75 ? 10.510 1.204 -2.415 1.00 91.31 75 GLN A CA 1
ATOM 582 C C . GLN A 1 75 ? 11.171 0.091 -3.241 1.00 91.31 75 GLN A C 1
ATOM 584 O O . GLN A 1 75 ? 12.389 0.048 -3.396 1.00 91.31 75 GLN A O 1
ATOM 589 N N . GLN A 1 76 ? 10.364 -0.807 -3.806 1.00 91.25 76 GLN A N 1
ATOM 590 C CA . GLN A 1 76 ? 10.826 -1.904 -4.659 1.00 91.25 76 GLN A CA 1
ATOM 591 C C . GLN A 1 76 ? 10.921 -1.531 -6.148 1.00 91.25 76 GLN A C 1
ATOM 593 O O . GLN A 1 76 ? 11.143 -2.419 -6.977 1.00 91.25 76 GLN A O 1
ATOM 598 N N . ASN A 1 77 ? 10.722 -0.257 -6.495 1.00 92.75 77 ASN A N 1
ATOM 599 C CA . ASN A 1 77 ? 10.676 0.248 -7.866 1.00 92.75 77 ASN A CA 1
ATOM 600 C C . ASN A 1 77 ? 9.681 -0.504 -8.777 1.00 92.75 77 ASN A C 1
ATOM 602 O O . ASN A 1 77 ? 9.952 -0.810 -9.939 1.00 92.75 77 ASN A O 1
ATOM 606 N N . LYS A 1 78 ? 8.514 -0.865 -8.231 1.00 93.81 78 LYS A N 1
ATOM 607 C CA . LYS A 1 78 ? 7.421 -1.489 -8.989 1.00 93.81 78 LYS A CA 1
ATOM 608 C C . LYS A 1 78 ? 6.673 -0.474 -9.835 1.00 93.81 78 LYS A C 1
ATOM 610 O O . LYS A 1 78 ? 6.356 -0.777 -10.975 1.00 93.81 78 LYS A O 1
ATOM 615 N N . TRP A 1 79 ? 6.429 0.711 -9.294 1.00 95.12 79 TRP A N 1
ATOM 616 C CA . TRP A 1 79 ? 5.738 1.817 -9.950 1.00 95.12 79 TRP A CA 1
ATOM 617 C C . TRP A 1 79 ? 6.316 3.149 -9.472 1.00 95.12 79 TRP A C 1
ATOM 619 O O . TRP A 1 79 ? 6.971 3.212 -8.429 1.00 95.12 79 TRP A O 1
ATOM 629 N N . SER A 1 80 ? 6.050 4.216 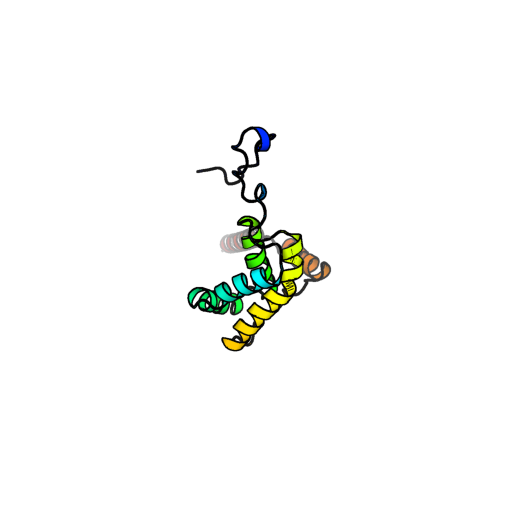-10.226 1.00 93.94 80 SER A N 1
ATOM 630 C CA . SER A 1 80 ? 6.368 5.584 -9.817 1.00 93.94 80 SER A CA 1
ATOM 631 C C . SER A 1 80 ? 5.386 6.104 -8.762 1.00 93.94 80 SER A C 1
ATOM 633 O O . SER A 1 80 ? 4.296 5.558 -8.560 1.00 93.94 80 SER A O 1
ATOM 635 N N . VAL A 1 81 ? 5.764 7.197 -8.094 1.00 93.06 81 VAL A N 1
ATOM 636 C CA . VAL A 1 81 ? 4.891 7.888 -7.135 1.00 93.06 81 VAL A CA 1
ATOM 637 C C . VAL A 1 81 ? 3.612 8.377 -7.824 1.00 93.06 81 VAL A C 1
ATOM 639 O O . VAL A 1 81 ? 2.522 8.188 -7.291 1.00 93.06 81 VAL A O 1
ATOM 642 N N . ASP A 1 82 ? 3.713 8.908 -9.040 1.00 93.62 82 ASP A N 1
ATOM 643 C CA . ASP A 1 82 ? 2.553 9.397 -9.793 1.00 93.62 82 ASP A CA 1
ATOM 644 C C . ASP A 1 82 ? 1.568 8.274 -10.122 1.00 93.62 82 ASP A C 1
ATOM 646 O O . ASP A 1 82 ? 0.363 8.407 -9.903 1.00 93.62 82 ASP A O 1
ATOM 650 N N . LEU A 1 83 ? 2.079 7.117 -10.559 1.00 93.75 83 LEU A N 1
ATOM 651 C CA . LEU A 1 83 ? 1.234 5.954 -10.812 1.00 93.75 83 LEU A CA 1
ATOM 652 C C . LEU A 1 83 ? 0.586 5.452 -9.513 1.00 93.75 83 LEU A C 1
ATOM 654 O O . LEU A 1 83 ? -0.575 5.054 -9.523 1.00 93.75 83 LEU A O 1
ATOM 658 N N . SER A 1 84 ? 1.282 5.534 -8.375 1.00 94.06 84 SER A N 1
ATOM 659 C CA . SER A 1 84 ? 0.717 5.149 -7.076 1.00 94.06 84 SER A CA 1
ATOM 660 C C . SER A 1 84 ? -0.519 5.969 -6.684 1.00 94.06 84 SER A C 1
ATOM 662 O O . SER A 1 84 ? -1.468 5.411 -6.133 1.00 94.06 84 SER A O 1
ATOM 664 N N . PHE A 1 85 ? -0.563 7.260 -7.032 1.00 94.62 85 PHE A N 1
ATOM 665 C CA . PHE A 1 85 ? -1.742 8.096 -6.799 1.00 94.62 85 PHE A CA 1
ATOM 666 C C . PHE A 1 85 ? -2.938 7.660 -7.648 1.00 94.62 85 PHE A C 1
ATOM 668 O O . PHE A 1 85 ? -4.060 7.632 -7.145 1.00 94.62 85 PHE A O 1
ATOM 675 N N . LEU A 1 86 ? -2.703 7.257 -8.899 1.00 95.25 86 LEU A N 1
ATOM 676 C CA . LEU A 1 86 ? -3.751 6.721 -9.774 1.00 95.25 86 LEU A CA 1
ATOM 677 C C . LEU A 1 86 ? -4.271 5.365 -9.275 1.00 95.25 86 LEU A C 1
ATOM 679 O O . LEU A 1 86 ? -5.471 5.103 -9.301 1.00 95.25 86 LEU A O 1
ATOM 683 N N . LEU A 1 87 ? -3.376 4.517 -8.763 1.00 95.75 87 LEU A N 1
ATOM 684 C CA . LEU A 1 87 ? -3.720 3.202 -8.216 1.00 95.75 87 LEU A CA 1
ATOM 685 C C . LEU A 1 87 ? -4.504 3.289 -6.898 1.00 95.75 87 LEU A C 1
ATOM 687 O O . LEU A 1 87 ? -5.247 2.366 -6.566 1.00 95.75 87 LEU A O 1
ATOM 691 N N . PHE A 1 88 ? -4.348 4.382 -6.148 1.00 96.31 88 PHE A N 1
ATOM 692 C CA . PHE A 1 88 ? -4.824 4.514 -4.772 1.00 96.31 88 PHE A CA 1
ATOM 693 C C . PHE A 1 88 ? -6.295 4.144 -4.576 1.00 96.31 88 PHE A C 1
ATOM 695 O O . PHE A 1 88 ? -6.612 3.295 -3.743 1.00 96.31 88 PHE A O 1
ATOM 702 N N . GLN A 1 89 ? -7.194 4.754 -5.350 1.00 95.06 89 GLN A N 1
ATOM 703 C CA . GLN A 1 89 ? -8.632 4.536 -5.184 1.00 95.06 89 GLN A CA 1
ATOM 704 C C . GLN A 1 89 ? -9.023 3.086 -5.487 1.00 95.06 89 GLN A C 1
ATOM 706 O O . GLN A 1 89 ? -9.778 2.469 -4.734 1.00 95.06 89 GLN A O 1
ATOM 711 N N . THR A 1 90 ? -8.467 2.520 -6.555 1.00 96.12 90 THR A N 1
ATOM 712 C CA . THR A 1 90 ? -8.790 1.159 -6.985 1.00 96.12 90 THR A CA 1
ATOM 713 C C . THR A 1 90 ? -8.250 0.115 -6.011 1.00 96.12 90 THR A C 1
ATOM 715 O O . THR A 1 90 ? -8.958 -0.832 -5.676 1.00 96.12 90 THR A O 1
ATOM 718 N N . VAL A 1 91 ? -7.034 0.295 -5.491 1.00 96.19 91 VAL A N 1
ATOM 719 C CA . VAL A 1 91 ? -6.455 -0.615 -4.489 1.00 96.19 91 VAL A CA 1
ATOM 720 C C . VAL A 1 91 ? -7.229 -0.547 -3.169 1.00 96.19 91 VAL A C 1
ATOM 722 O O . VAL A 1 91 ? -7.493 -1.587 -2.565 1.00 96.19 91 VAL A O 1
ATOM 725 N N . ALA A 1 92 ? -7.670 0.642 -2.744 1.00 95.94 92 ALA A N 1
ATOM 726 C CA . ALA A 1 92 ? -8.537 0.773 -1.572 1.00 95.94 92 ALA A CA 1
ATOM 727 C C . ALA A 1 92 ? -9.851 -0.006 -1.750 1.00 95.94 92 ALA A C 1
ATOM 729 O O . ALA A 1 92 ? -10.250 -0.752 -0.855 1.00 95.94 92 ALA A O 1
ATOM 730 N N . ALA A 1 93 ? -10.478 0.090 -2.928 1.00 95.06 93 ALA A N 1
ATOM 731 C CA . ALA A 1 93 ? -11.684 -0.668 -3.254 1.00 95.06 93 ALA A CA 1
ATOM 732 C C . ALA A 1 93 ? -11.438 -2.190 -3.284 1.00 95.06 93 ALA A C 1
ATOM 734 O O . ALA A 1 93 ? -12.283 -2.961 -2.829 1.00 95.06 93 ALA A O 1
ATOM 735 N N . GLN A 1 94 ? -10.276 -2.645 -3.768 1.00 94.62 94 GLN A N 1
ATOM 736 C CA . GLN A 1 94 ? -9.889 -4.062 -3.721 1.00 94.62 94 GLN A CA 1
ATOM 737 C C . GLN A 1 94 ? -9.779 -4.569 -2.276 1.00 94.62 94 GLN A C 1
ATOM 739 O O . GLN A 1 94 ? -10.315 -5.630 -1.955 1.00 94.62 94 GLN A O 1
ATOM 744 N N . ILE A 1 95 ? -9.122 -3.808 -1.395 1.00 94.00 95 ILE A N 1
ATOM 745 C CA . ILE A 1 95 ? -8.978 -4.157 0.026 1.00 94.00 95 ILE A CA 1
ATOM 746 C C . ILE A 1 95 ? -10.347 -4.169 0.716 1.00 94.00 95 ILE A C 1
ATOM 748 O O . ILE A 1 95 ? -10.644 -5.087 1.479 1.00 94.00 95 ILE A O 1
ATOM 752 N N . GLU A 1 96 ? -11.211 -3.203 0.408 1.00 93.44 96 GLU A N 1
ATOM 753 C CA . GLU A 1 96 ? -12.576 -3.152 0.928 1.00 93.44 96 GLU A CA 1
ATOM 754 C C . GLU A 1 96 ? -13.415 -4.361 0.476 1.00 93.44 96 GLU A C 1
ATOM 756 O O . GLU A 1 96 ? -14.112 -4.985 1.278 1.00 93.44 96 GLU A O 1
ATOM 761 N N . ALA A 1 97 ? -13.325 -4.739 -0.801 1.00 92.88 97 ALA A N 1
ATOM 762 C CA . ALA A 1 97 ? -14.013 -5.912 -1.332 1.00 92.88 97 ALA A CA 1
ATOM 763 C C . ALA A 1 97 ? -13.540 -7.206 -0.650 1.00 92.88 97 ALA A C 1
ATOM 765 O O . ALA A 1 97 ? -14.355 -8.080 -0.342 1.00 92.88 97 ALA A O 1
ATOM 766 N N . VAL A 1 98 ? -12.238 -7.318 -0.375 1.00 92.38 98 VAL A N 1
ATOM 767 C CA . VAL A 1 98 ? -11.662 -8.422 0.402 1.00 92.38 98 VAL A CA 1
ATOM 768 C C . VAL A 1 98 ? -12.205 -8.425 1.834 1.00 92.38 98 VAL A C 1
ATOM 770 O O . VAL A 1 98 ? -12.666 -9.465 2.299 1.00 92.38 98 VAL A O 1
ATOM 773 N N . ALA A 1 99 ? -12.236 -7.274 2.509 1.00 90.50 99 ALA A N 1
ATOM 774 C CA . ALA A 1 99 ? -12.762 -7.142 3.869 1.00 90.50 99 ALA A CA 1
ATOM 775 C C . ALA A 1 99 ? -14.231 -7.580 3.976 1.00 90.50 99 ALA A C 1
ATOM 777 O O . ALA A 1 99 ? -14.594 -8.365 4.855 1.00 90.50 99 ALA A O 1
ATOM 778 N N . LYS A 1 100 ? -15.061 -7.137 3.022 1.00 90.31 100 LYS A N 1
ATOM 779 C CA . LYS A 1 100 ? -16.474 -7.525 2.910 1.00 90.31 100 LYS A CA 1
ATOM 780 C C . LYS A 1 100 ? -16.639 -9.029 2.698 1.00 90.31 100 LYS A C 1
ATOM 782 O O . LYS A 1 100 ? -17.501 -9.637 3.326 1.00 90.31 100 LYS A O 1
ATOM 787 N N . ARG A 1 101 ? -15.801 -9.647 1.857 1.00 89.62 101 ARG A N 1
ATOM 788 C CA . ARG A 1 101 ? -15.810 -11.106 1.638 1.00 89.62 101 ARG A CA 1
ATOM 789 C C . ARG A 1 101 ? -15.384 -11.898 2.874 1.00 89.62 101 ARG A C 1
ATOM 791 O O . ARG A 1 101 ? -15.912 -12.982 3.090 1.00 89.62 101 ARG A O 1
ATOM 798 N N . LEU A 1 102 ? -14.470 -11.359 3.679 1.00 88.69 102 LEU A N 1
ATOM 799 C CA . LEU A 1 102 ? -14.028 -11.956 4.945 1.00 88.69 102 LEU A CA 1
ATOM 800 C C . LEU A 1 102 ? -15.041 -11.760 6.089 1.00 88.69 102 LEU A C 1
ATOM 802 O O . LEU A 1 102 ? -14.863 -12.319 7.166 1.00 88.69 102 LEU A O 1
ATOM 806 N N . GLY A 1 103 ? -16.110 -10.984 5.876 1.00 86.44 103 GLY A N 1
ATOM 807 C CA . GLY A 1 103 ? -17.155 -10.764 6.877 1.00 86.44 103 GLY A CA 1
ATOM 808 C C . GLY A 1 103 ? -16.759 -9.805 8.003 1.00 86.44 103 GLY A C 1
ATOM 809 O O . GLY A 1 103 ? -17.399 -9.808 9.055 1.00 86.44 103 GLY A O 1
ATOM 810 N N . VAL A 1 104 ? -15.732 -8.974 7.803 1.00 85.12 104 VAL A N 1
ATOM 811 C CA . VAL A 1 104 ? -15.359 -7.923 8.760 1.00 85.12 104 VAL A CA 1
ATOM 812 C C . VAL A 1 104 ? -16.399 -6.802 8.659 1.00 85.12 104 VAL A C 1
ATOM 814 O O . VAL A 1 104 ? -16.476 -6.128 7.636 1.00 85.12 104 VAL A O 1
ATOM 817 N N . LYS A 1 105 ? -17.245 -6.637 9.685 1.00 74.62 105 LYS A N 1
ATOM 818 C CA . LYS A 1 105 ? -18.371 -5.679 9.661 1.00 74.62 105 LYS A CA 1
ATOM 819 C C . LYS A 1 105 ? -17.992 -4.264 10.110 1.00 74.62 105 LYS A C 1
ATOM 821 O O . LYS A 1 105 ? -18.486 -3.310 9.525 1.00 74.62 105 LYS A O 1
ATOM 826 N N . ASP A 1 106 ? -17.081 -4.142 11.075 1.00 78.50 106 ASP A N 1
ATOM 827 C CA . ASP A 1 106 ? -16.771 -2.871 11.753 1.00 78.50 106 ASP A CA 1
ATOM 828 C C . ASP A 1 106 ? -15.378 -2.322 11.394 1.00 78.50 106 ASP A C 1
ATOM 830 O O . ASP A 1 106 ? -14.641 -1.844 12.257 1.00 78.50 106 ASP A O 1
ATOM 834 N N . TYR A 1 107 ? -14.968 -2.405 10.124 1.00 83.06 107 TYR A N 1
ATOM 835 C CA . TYR A 1 107 ? -13.693 -1.815 9.705 1.00 83.06 107 TYR A CA 1
ATOM 836 C C . TYR A 1 107 ? -13.827 -0.303 9.481 1.00 83.06 107 TYR A C 1
ATOM 838 O O . TYR A 1 107 ? -14.813 0.188 8.931 1.00 83.06 107 TYR A O 1
ATOM 846 N N . LYS A 1 108 ? -12.787 0.453 9.846 1.00 86.19 108 LYS A N 1
ATOM 847 C CA . LYS A 1 108 ? -12.709 1.895 9.570 1.00 86.19 108 LYS A CA 1
ATOM 848 C C . LYS A 1 108 ? -12.110 2.136 8.183 1.00 86.19 108 LYS A C 1
ATOM 850 O O . LYS A 1 108 ? -11.026 1.643 7.870 1.00 86.19 108 LYS A O 1
ATOM 855 N N . PHE A 1 109 ? -12.787 2.919 7.343 1.00 86.25 109 PHE A N 1
ATOM 856 C CA . PHE A 1 109 ? -12.279 3.236 6.002 1.00 86.25 109 PHE A CA 1
ATOM 857 C C . PHE A 1 109 ? -11.101 4.223 6.049 1.00 86.25 109 PHE A C 1
ATOM 859 O O . PHE A 1 109 ? -10.030 3.952 5.509 1.00 86.25 109 PHE A O 1
ATOM 866 N N . LYS A 1 110 ? -11.283 5.341 6.754 1.00 87.50 110 LYS A N 1
ATOM 867 C CA . LYS A 1 110 ? -10.279 6.379 7.017 1.00 87.50 110 LYS A CA 1
ATOM 868 C C . LYS A 1 110 ? -10.281 6.665 8.520 1.00 87.50 110 LYS A C 1
ATOM 870 O O . LYS A 1 110 ? -11.307 6.477 9.173 1.00 87.50 110 LYS A O 1
ATOM 875 N N . ARG A 1 111 ? -9.147 7.100 9.074 1.00 82.88 111 ARG A N 1
ATOM 876 C CA . ARG A 1 111 ? -9.134 7.707 10.411 1.00 82.88 111 ARG A CA 1
ATOM 877 C C . ARG A 1 111 ? -9.995 8.976 10.365 1.00 82.88 111 ARG A C 1
ATOM 879 O O . ARG A 1 111 ? -9.945 9.704 9.373 1.00 82.88 111 ARG A O 1
ATOM 886 N N . GLU A 1 112 ? -10.797 9.198 11.398 1.00 78.50 112 GLU A N 1
ATOM 887 C CA . GLU A 1 112 ? -11.492 10.473 11.575 1.00 78.50 112 GLU A CA 1
ATOM 888 C C . GLU A 1 112 ? -10.429 11.572 11.637 1.00 78.50 112 GLU A C 1
ATOM 890 O O . GLU A 1 112 ? -9.426 11.421 12.339 1.00 78.50 112 GLU A O 1
ATOM 895 N N . ASP A 1 113 ? -10.588 12.620 10.829 1.00 65.81 113 ASP A N 1
ATOM 896 C CA . ASP A 1 113 ? -9.729 13.789 10.963 1.00 65.81 113 ASP A CA 1
ATOM 897 C C . ASP A 1 113 ? -10.121 14.421 12.300 1.00 65.81 113 ASP A C 1
ATOM 899 O O . ASP A 1 113 ? -11.199 15.003 12.408 1.00 65.81 113 ASP A O 1
ATOM 903 N N . THR A 1 114 ? -9.306 14.238 13.340 1.00 61.81 114 THR A N 1
ATOM 904 C CA . THR A 1 114 ? -9.474 14.998 14.576 1.00 61.81 114 THR A CA 1
ATOM 905 C C . THR A 1 114 ? -9.333 16.460 14.188 1.00 61.81 114 THR A C 1
ATOM 907 O O . THR A 1 114 ? -8.301 16.843 13.624 1.00 61.81 114 THR A O 1
ATOM 910 N N . ASP A 1 115 ? -10.368 17.264 14.428 1.00 71.12 115 ASP A N 1
ATOM 911 C CA . ASP A 1 115 ? -10.257 18.700 14.216 1.00 71.12 115 ASP A CA 1
ATOM 912 C C . ASP A 1 115 ? -9.063 19.192 15.050 1.00 71.12 115 ASP A C 1
ATOM 914 O O . ASP A 1 115 ? -8.795 18.689 16.147 1.00 71.12 115 ASP A O 1
ATOM 918 N N . TYR A 1 116 ? -8.278 20.126 14.518 1.00 70.62 116 TYR A N 1
ATOM 919 C CA . TYR A 1 116 ? -7.087 20.617 15.218 1.00 70.62 116 TYR A CA 1
ATOM 920 C C . TYR A 1 116 ? -7.461 21.149 16.611 1.00 70.62 116 TYR A C 1
ATOM 922 O O . TYR A 1 116 ? -6.693 21.033 17.563 1.00 70.62 116 TYR A O 1
ATOM 930 N N . THR A 1 117 ? -8.686 21.656 16.739 1.00 75.00 117 THR A N 1
ATOM 931 C CA . THR A 1 117 ? -9.332 22.062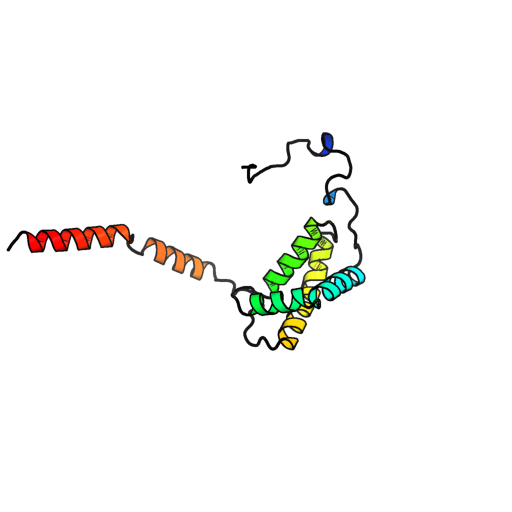 17.989 1.00 75.00 117 THR A CA 1
ATOM 932 C C . THR A 1 117 ? -9.487 20.913 18.993 1.00 75.00 117 THR A C 1
ATOM 934 O O . THR A 1 117 ? -9.169 21.099 20.168 1.00 75.00 117 THR A O 1
ATOM 937 N N . ASP A 1 118 ? -9.891 19.722 18.550 1.00 76.56 118 ASP A N 1
ATOM 938 C CA . ASP A 1 118 ? -10.017 18.525 19.387 1.00 76.56 118 ASP A CA 1
ATOM 939 C C . ASP A 1 118 ? -8.646 18.015 19.839 1.00 76.56 118 ASP A C 1
ATOM 941 O O . ASP A 1 118 ? -8.465 17.689 21.010 1.00 76.56 118 ASP A O 1
ATOM 945 N N . PHE A 1 119 ? -7.648 18.027 18.947 1.00 78.06 119 PHE A N 1
ATOM 946 C CA . PHE A 1 119 ? -6.262 17.717 19.313 1.00 78.06 119 PHE A CA 1
ATOM 947 C C . PHE A 1 119 ? -5.717 18.695 20.360 1.00 78.06 119 PHE A C 1
ATOM 949 O O . PHE A 1 119 ? -5.128 18.270 21.352 1.00 78.06 119 PHE A O 1
ATOM 956 N N . LEU A 1 120 ? -5.916 20.003 20.161 1.00 83.81 120 LEU A N 1
ATOM 957 C CA . LEU A 1 120 ? -5.475 21.026 21.109 1.00 83.81 120 LEU A CA 1
ATOM 958 C C . LEU A 1 120 ? -6.166 20.886 22.463 1.00 83.81 120 LEU A C 1
ATOM 960 O O . LEU A 1 120 ? -5.529 21.114 23.485 1.00 83.81 120 LEU A O 1
ATOM 964 N N . ARG A 1 121 ? -7.446 20.506 22.481 1.00 80.19 121 ARG A N 1
ATOM 965 C CA . ARG A 1 121 ? -8.199 20.258 23.712 1.00 80.19 121 ARG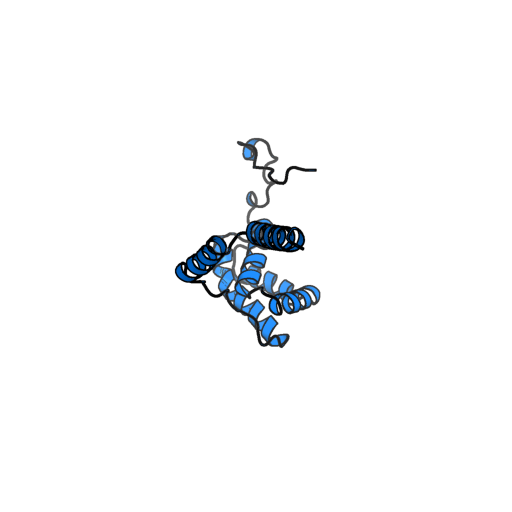 A CA 1
ATOM 966 C C . ARG A 1 121 ? -7.655 19.051 24.467 1.00 80.19 121 ARG A C 1
ATOM 968 O O . ARG A 1 121 ? -7.449 19.140 25.675 1.00 80.19 121 ARG A O 1
ATOM 975 N N . ASP A 1 122 ? -7.397 17.955 23.760 1.00 81.06 122 ASP A N 1
ATOM 976 C CA . ASP A 1 122 ? -6.801 16.755 24.346 1.00 81.06 122 ASP A CA 1
ATOM 977 C C . ASP A 1 122 ? -5.396 17.082 24.881 1.00 81.06 122 ASP A C 1
ATOM 979 O O . ASP A 1 122 ? -5.091 16.816 26.040 1.00 81.06 122 ASP A O 1
ATOM 983 N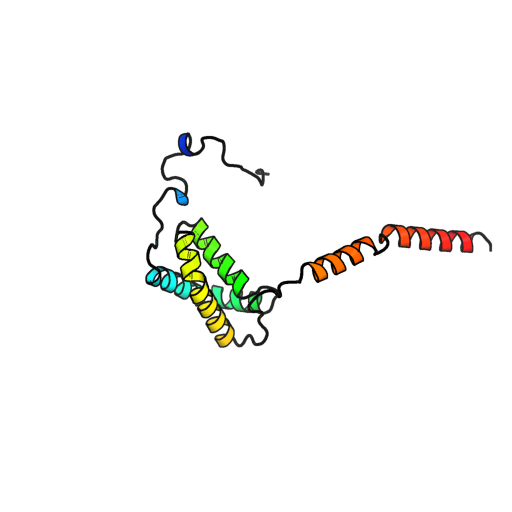 N . TYR A 1 123 ? -4.575 17.790 24.098 1.00 81.00 123 TYR A N 1
ATOM 984 C CA . TYR A 1 123 ? -3.236 18.237 24.493 1.00 81.00 123 TYR A CA 1
ATOM 985 C C . TYR A 1 123 ? -3.236 19.191 25.694 1.00 81.00 123 TYR A C 1
ATOM 987 O O . TYR A 1 123 ? -2.462 18.991 26.627 1.00 81.00 123 TYR A O 1
ATOM 995 N N . ALA A 1 124 ? -4.128 20.185 25.720 1.00 85.19 124 ALA A N 1
ATOM 996 C CA . ALA A 1 124 ? -4.310 21.068 26.868 1.00 85.19 124 ALA A CA 1
ATOM 997 C C . ALA A 1 124 ? -4.689 20.268 28.119 1.00 85.19 124 ALA A C 1
ATOM 999 O O . ALA A 1 124 ? -4.111 20.500 29.174 1.00 85.19 124 ALA A O 1
ATOM 1000 N N . SER A 1 125 ? -5.551 19.253 27.992 1.00 80.75 125 SER A N 1
ATOM 1001 C CA . SER A 1 125 ? -5.893 18.376 29.116 1.00 80.75 125 SER A CA 1
ATOM 1002 C C . SER A 1 125 ? -4.704 17.551 29.631 1.00 80.75 125 SER A C 1
ATOM 1004 O O . SER A 1 125 ? -4.617 17.298 30.829 1.00 80.75 125 SER A O 1
ATOM 1006 N N . TYR A 1 126 ? -3.743 17.187 28.772 1.00 76.25 126 TYR A N 1
ATOM 1007 C CA . TYR A 1 126 ? -2.488 16.554 29.199 1.00 76.25 126 TYR A CA 1
ATOM 1008 C C . TYR A 1 126 ? -1.537 17.527 29.908 1.00 76.25 126 TYR A C 1
ATOM 1010 O O . TYR A 1 126 ? -0.767 17.085 30.757 1.00 76.25 126 TYR A O 1
ATOM 1018 N N . LEU A 1 127 ? -1.573 18.820 29.565 1.00 82.81 127 LEU A N 1
ATOM 1019 C CA . LEU A 1 127 ? -0.792 19.864 30.243 1.00 82.81 127 LEU A CA 1
ATOM 1020 C C . LEU A 1 127 ? -1.434 20.299 31.570 1.00 82.81 127 LEU A C 1
ATOM 1022 O O . LEU A 1 127 ? -0.723 20.646 32.507 1.00 82.81 127 LEU A O 1
ATOM 1026 N N . GLU A 1 128 ? -2.767 20.289 31.638 1.00 71.19 128 GLU A N 1
ATOM 1027 C CA . GLU A 1 128 ? -3.562 20.607 32.830 1.00 71.19 128 GLU A CA 1
ATOM 1028 C C . GLU A 1 128 ? -3.674 19.426 33.800 1.00 71.19 128 GLU A C 1
ATOM 1030 O O . GLU A 1 128 ? -3.965 19.622 34.982 1.00 71.19 128 GLU A O 1
ATOM 1035 N N . ALA A 1 129 ? -3.444 18.196 33.329 1.00 58.59 129 ALA A N 1
ATOM 1036 C CA . ALA A 1 129 ? -3.314 17.040 34.199 1.00 58.59 129 ALA A CA 1
ATOM 1037 C C . ALA A 1 129 ? -2.124 17.281 35.142 1.00 58.59 129 ALA A C 1
ATOM 1039 O O . ALA A 1 129 ? -0.994 17.401 34.659 1.00 58.59 129 ALA A O 1
ATOM 1040 N N . PRO A 1 130 ? -2.332 17.327 36.474 1.00 52.97 130 PRO A N 1
ATOM 1041 C CA . PRO A 1 130 ? -1.220 17.467 37.399 1.00 52.97 130 PRO A CA 1
ATOM 1042 C C . PRO A 1 130 ? -0.262 16.314 37.138 1.00 52.97 130 PRO A C 1
ATOM 1044 O O . PRO A 1 130 ? -0.703 15.172 36.932 1.00 52.97 130 PRO A O 1
ATOM 1047 N N . SER A 1 131 ? 1.037 16.604 37.103 1.00 56.53 131 SER A N 1
ATOM 1048 C CA . SER A 1 131 ? 2.030 15.570 36.869 1.00 56.53 131 SER A CA 1
ATOM 1049 C C . SER A 1 131 ? 1.770 14.433 37.867 1.00 56.53 131 SER A C 1
ATOM 1051 O O . SER A 1 131 ? 1.579 14.648 39.066 1.00 56.53 131 SER A O 1
ATOM 1053 N N . LYS A 1 132 ? 1.693 13.186 37.390 1.00 56.38 132 LYS A N 1
ATOM 1054 C CA . LYS A 1 132 ? 1.431 12.023 38.265 1.00 56.38 132 LYS A CA 1
ATOM 1055 C C . LYS A 1 132 ? 2.484 11.870 39.379 1.00 56.38 132 LYS A C 1
ATOM 1057 O O . LYS A 1 132 ? 2.302 11.060 40.288 1.00 56.38 132 LYS A O 1
ATOM 1062 N N . GLU A 1 133 ? 3.578 12.623 39.293 1.00 53.22 133 GLU A N 1
ATOM 1063 C CA . GLU A 1 133 ? 4.629 12.745 40.296 1.00 53.22 133 GLU A CA 1
ATOM 1064 C C . GLU A 1 133 ? 4.241 13.706 41.434 1.00 53.22 133 GLU A C 1
ATOM 1066 O O . GLU A 1 133 ? 4.378 13.311 42.591 1.00 53.22 133 GLU A O 1
ATOM 1071 N N . GLU A 1 134 ? 3.644 14.871 41.148 1.00 52.75 134 GLU A N 1
ATOM 1072 C CA . GLU A 1 134 ? 3.207 15.850 42.164 1.00 52.75 134 GLU A CA 1
ATOM 1073 C C . GLU A 1 134 ? 2.104 15.296 43.080 1.00 52.75 134 GLU A C 1
ATOM 1075 O O . GLU A 1 134 ? 2.199 15.392 44.306 1.00 52.75 134 GLU A O 1
ATOM 1080 N N . GLN A 1 135 ? 1.118 14.586 42.518 1.00 52.88 135 GLN A N 1
ATOM 1081 C CA . GLN A 1 135 ? 0.040 13.960 43.302 1.00 52.88 135 GLN A CA 1
ATOM 1082 C C . GLN A 1 135 ? 0.547 12.835 44.219 1.00 52.88 135 GLN A C 1
ATOM 1084 O O . GLN A 1 135 ? -0.036 12.559 45.269 1.00 52.88 135 GLN A O 1
ATOM 1089 N N . LYS A 1 136 ? 1.628 12.145 43.834 1.00 52.94 136 LYS A N 1
ATOM 1090 C CA . LYS A 1 136 ? 2.250 11.107 44.670 1.00 52.94 136 LYS A CA 1
ATOM 1091 C C . LYS A 1 136 ? 3.034 11.721 45.822 1.00 52.94 136 LYS A C 1
ATOM 1093 O O . LYS A 1 136 ? 2.996 11.178 46.924 1.00 52.94 136 LYS A O 1
ATOM 1098 N N . THR A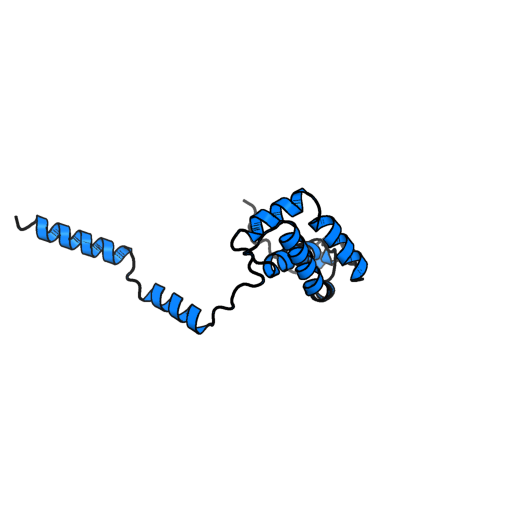 1 137 ? 3.727 12.831 45.574 1.00 53.25 137 THR A N 1
ATOM 1099 C CA . THR A 1 137 ? 4.456 13.563 46.612 1.00 53.25 137 THR A CA 1
ATOM 1100 C C . THR A 1 137 ? 3.518 14.232 47.611 1.00 53.25 137 THR A C 1
ATOM 1102 O O . THR A 1 137 ? 3.759 14.107 48.806 1.00 53.25 137 THR A O 1
ATOM 1105 N N . GLU A 1 138 ? 2.412 14.840 47.172 1.00 55.50 138 GLU A N 1
ATOM 1106 C CA . GLU A 1 138 ? 1.433 15.463 48.077 1.00 55.50 138 GLU A CA 1
ATOM 1107 C C . GLU A 1 138 ? 0.748 14.427 48.977 1.00 55.50 138 GLU A C 1
ATOM 1109 O O . GLU A 1 138 ? 0.777 14.558 50.200 1.00 55.50 138 GLU A O 1
ATOM 1114 N N . ASN A 1 139 ? 0.265 13.315 48.411 1.00 59.62 139 ASN A N 1
ATOM 1115 C CA . ASN A 1 139 ? -0.342 12.237 49.201 1.00 59.62 139 ASN A CA 1
ATOM 1116 C C . ASN A 1 139 ? 0.652 11.580 50.182 1.00 59.62 139 ASN A C 1
ATOM 1118 O O . ASN A 1 139 ? 0.274 11.168 51.284 1.00 59.62 139 ASN A O 1
ATOM 1122 N N . ALA A 1 140 ? 1.936 11.479 49.817 1.00 57.66 140 ALA A N 1
ATOM 1123 C CA . ALA A 1 140 ? 2.974 10.954 50.704 1.00 57.66 140 ALA A CA 1
ATOM 1124 C C . ALA A 1 140 ? 3.315 11.925 51.853 1.00 57.66 140 ALA A C 1
ATOM 1126 O O . ALA A 1 140 ? 3.551 11.481 52.982 1.00 57.66 140 ALA A O 1
ATOM 1127 N N . LEU A 1 141 ? 3.305 13.236 51.594 1.00 56.06 141 LEU A N 1
ATOM 1128 C CA . LEU A 1 141 ? 3.528 14.275 52.601 1.00 56.06 141 LEU A CA 1
ATOM 1129 C C . LEU A 1 141 ? 2.352 14.367 53.583 1.00 56.06 141 LEU A C 1
ATOM 1131 O O . LEU A 1 141 ? 2.580 14.360 54.792 1.00 56.06 141 LEU A O 1
ATOM 1135 N N . GLU A 1 142 ? 1.107 14.333 53.102 1.00 57.62 142 GLU A N 1
ATOM 1136 C CA . GLU A 1 142 ? -0.087 14.326 53.961 1.00 57.62 142 GLU A CA 1
ATOM 1137 C C . GLU A 1 142 ? -0.141 13.091 54.873 1.00 57.62 142 GLU A C 1
ATOM 1139 O O . GLU A 1 142 ? -0.384 13.206 56.077 1.00 57.62 142 GLU A O 1
ATOM 1144 N N . THR A 1 143 ? 0.195 11.908 54.346 1.00 57.91 143 THR A N 1
ATOM 1145 C CA . THR A 1 143 ? 0.233 10.666 55.141 1.00 57.91 143 THR A CA 1
ATOM 1146 C C . THR A 1 143 ? 1.323 10.699 56.223 1.00 57.91 143 THR A C 1
ATOM 1148 O O . THR A 1 143 ? 1.173 10.095 57.287 1.00 57.91 143 THR A O 1
ATOM 1151 N N . THR A 1 144 ? 2.425 11.415 55.982 1.00 59.94 144 THR A N 1
ATOM 1152 C CA . THR A 1 144 ? 3.546 11.517 56.931 1.00 59.94 144 THR A CA 1
ATOM 1153 C C . THR A 1 144 ? 3.249 12.524 58.042 1.00 59.94 144 THR A C 1
ATOM 1155 O O . THR A 1 144 ? 3.524 12.245 59.209 1.00 59.94 144 THR A O 1
ATOM 1158 N N . VAL A 1 145 ? 2.622 13.658 57.709 1.00 59.88 145 VAL A N 1
ATOM 1159 C CA . VAL A 1 145 ? 2.240 14.700 58.676 1.00 59.88 145 VAL A CA 1
ATOM 1160 C C . VAL A 1 145 ? 1.166 14.192 59.644 1.00 59.88 145 VAL A C 1
ATOM 1162 O O . VAL A 1 145 ? 1.295 14.390 60.851 1.00 59.88 145 VAL A O 1
ATOM 1165 N N . PHE A 1 146 ? 0.162 13.449 59.163 1.00 53.69 146 PHE A N 1
ATOM 1166 C CA . PHE A 1 146 ? -0.875 12.876 60.034 1.00 53.69 146 PHE A CA 1
ATOM 1167 C C . PHE A 1 146 ? -0.378 11.729 60.927 1.00 53.69 146 PHE A C 1
ATOM 1169 O O . PHE A 1 146 ? -0.937 11.503 61.998 1.00 53.69 146 PHE A O 1
ATOM 1176 N N . LYS A 1 147 ? 0.691 11.025 60.536 1.00 56.88 147 LYS A N 1
ATOM 1177 C CA . LYS A 1 147 ? 1.298 9.954 61.344 1.00 56.88 147 LYS A CA 1
ATOM 1178 C C . LYS A 1 147 ? 2.276 10.475 62.410 1.00 56.88 147 LYS A C 1
ATOM 1180 O O . LYS A 1 147 ? 2.633 9.721 63.307 1.00 56.88 147 LYS A O 1
ATOM 1185 N N . GLY A 1 148 ? 2.702 11.739 62.320 1.00 50.00 148 GLY A N 1
ATOM 1186 C CA . GLY A 1 148 ? 3.622 12.383 63.269 1.00 50.00 148 GLY A CA 1
ATOM 1187 C C . GLY A 1 148 ? 2.959 13.164 64.413 1.00 50.00 148 GLY A C 1
ATOM 1188 O O . GLY A 1 148 ? 3.676 13.713 65.243 1.00 50.00 148 GLY A O 1
ATOM 1189 N N . ILE A 1 149 ? 1.622 13.242 64.453 1.00 52.53 149 ILE A N 1
ATOM 1190 C CA . ILE A 1 149 ? 0.848 13.992 65.468 1.00 52.53 149 ILE A CA 1
ATOM 1191 C C . ILE A 1 149 ? 0.080 13.042 66.428 1.00 52.53 149 ILE A C 1
ATOM 1193 O O . ILE A 1 149 ? -0.689 13.498 67.270 1.00 52.53 149 ILE A O 1
ATOM 1197 N N . ALA A 1 150 ? 0.315 11.726 66.356 1.00 44.28 150 ALA A N 1
ATOM 1198 C CA . ALA A 1 150 ? -0.239 10.728 67.282 1.00 44.28 150 ALA A CA 1
ATOM 1199 C C . ALA A 1 150 ? 0.828 10.159 68.226 1.00 44.28 150 ALA A C 1
ATOM 1201 O O . ALA A 1 150 ? 1.945 9.870 67.738 1.00 44.28 150 ALA A O 1
#

Sequence (150 aa):
MAEIYDYAIPGQSLTKTPGSAPFERPPQFTEMGPALDFIFERLIRPESLAKIEVLLKGPVTVVELTKSVLWLGIQQNKWSVDLSFLLFQTVAAQIEAVAKRLGVKDYKFKREDTDYTDFLRDYASYLEAPSKEEQKTENALETTVFKGIA

Secondary structure (DSSP, 8-state):
---S--PPPTTHHHHSPTT-SGGGS--S--SHHHHHHHHHHHHTSHHHHHHHHHHHHTT--HHHHHHHHHHHHHHTTSS-HHHHHHHHHHHHHHHHHHHHHTT--S--SS-----HHHHHHHHHHHHHSPPTTHHHHHHHHHHHHHHT--

Radius of gyration: 25.29 Å; chains: 1; bounding box: 49×39×84 Å

pLDDT: mean 81.69, std 15.34, range [40.28, 96.38]

Foldseek 3Di:
DPDPDPDQDVCVCVVDDQPPALVSDAAQDPDQVVLLVVLLVVCPPPVNLVVLQVQQVDPHALQNVLVVSLVVSVRNRNYPPVSSVVNRVVSSVSSVVSCVVVVPDDGHHDPDPCDVVNVVVVVVVVVVPPDPVVVVVVVVVVVVVVVVVD